Protein AF-A0A815ISB1-F1 (afdb_monomer_lite)

InterPro domains:
  IPR028082 Periplasmic binding protein-like I [SSF53822] (17-73)

Structure (mmCIF, N/CA/C/O backbone):
data_AF-A0A815ISB1-F1
#
_entry.id   AF-A0A815ISB1-F1
#
loop_
_atom_site.group_PDB
_atom_site.id
_atom_site.type_symbol
_atom_site.label_atom_id
_atom_site.label_alt_id
_atom_site.label_comp_id
_atom_site.label_asym_id
_atom_site.label_entity_id
_atom_site.label_seq_id
_atom_site.pdbx_PDB_ins_code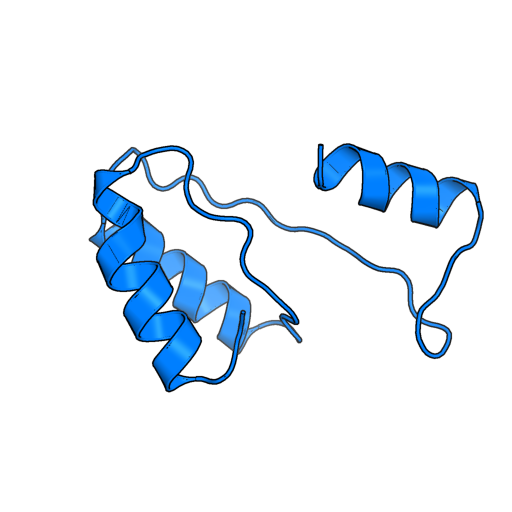
_atom_site.Cartn_x
_atom_site.Cartn_y
_atom_site.Cartn_z
_atom_site.occupancy
_atom_site.B_iso_or_equiv
_atom_site.auth_seq_id
_atom_site.auth_comp_id
_atom_site.auth_asym_id
_atom_site.auth_atom_id
_atom_site.pdbx_PDB_model_num
ATOM 1 N N . MET A 1 1 ? -0.032 13.259 4.763 1.00 82.38 1 MET A N 1
ATOM 2 C CA . MET A 1 1 ? -1.416 13.247 5.291 1.00 82.38 1 MET A CA 1
ATOM 3 C C . MET A 1 1 ? -1.820 11.865 5.785 1.00 82.38 1 MET A C 1
ATOM 5 O O . MET A 1 1 ? -2.124 11.756 6.960 1.00 82.38 1 MET A O 1
ATOM 9 N N . PHE A 1 2 ? -1.727 10.809 4.967 1.00 87.00 2 PHE A N 1
ATOM 10 C CA . PHE A 1 2 ? -2.135 9.453 5.374 1.00 87.00 2 PHE A CA 1
ATOM 11 C C . PHE A 1 2 ? -1.466 8.950 6.666 1.00 87.00 2 PHE A C 1
ATOM 13 O O . PHE A 1 2 ? -2.156 8.597 7.611 1.00 87.00 2 PHE A O 1
ATOM 20 N N . LYS A 1 3 ? -0.133 9.052 6.775 1.00 89.56 3 LYS A N 1
ATOM 21 C CA . LYS A 1 3 ? 0.592 8.709 8.013 1.00 89.56 3 LYS A CA 1
ATOM 22 C C . LYS A 1 3 ? 0.061 9.446 9.252 1.00 89.56 3 LYS A C 1
ATOM 24 O O . LYS A 1 3 ? -0.038 8.851 10.314 1.00 89.56 3 LYS A O 1
ATOM 29 N N . ALA A 1 4 ? -0.292 10.726 9.121 1.00 92.56 4 ALA A N 1
ATOM 30 C CA . ALA A 1 4 ? -0.851 11.486 10.237 1.00 92.56 4 ALA A CA 1
ATOM 31 C C . ALA A 1 4 ? -2.242 10.964 10.627 1.00 92.56 4 ALA A C 1
ATOM 33 O O . ALA A 1 4 ? -2.514 10.817 11.811 1.00 92.56 4 ALA A O 1
ATOM 34 N N . ALA A 1 5 ? -3.087 10.625 9.649 1.00 91.31 5 ALA A N 1
ATOM 35 C CA . ALA A 1 5 ? -4.389 10.015 9.906 1.00 91.31 5 ALA A CA 1
ATOM 36 C C . ALA A 1 5 ? -4.258 8.660 10.623 1.00 91.31 5 ALA A C 1
ATOM 38 O O . ALA A 1 5 ? -4.985 8.417 11.580 1.00 91.31 5 ALA A O 1
ATOM 39 N N . VAL A 1 6 ? -3.288 7.824 10.229 1.00 92.56 6 VAL A N 1
ATOM 40 C CA . VAL A 1 6 ? -3.019 6.546 10.909 1.00 92.56 6 VAL A CA 1
ATOM 41 C C . VAL A 1 6 ? -2.586 6.776 12.359 1.00 92.56 6 VAL A C 1
ATOM 43 O O . VAL A 1 6 ? -3.182 6.208 13.269 1.00 92.56 6 VAL A O 1
ATOM 46 N N . LEU A 1 7 ? -1.631 7.679 12.602 1.00 94.06 7 LEU A N 1
ATOM 47 C CA . LEU A 1 7 ? -1.185 8.002 13.964 1.00 94.06 7 LEU A CA 1
ATOM 48 C C . LEU A 1 7 ? -2.319 8.558 14.839 1.00 94.06 7 LEU A C 1
ATOM 50 O O . LEU A 1 7 ? -2.460 8.161 15.993 1.00 94.06 7 LEU A O 1
ATOM 54 N N . LEU A 1 8 ? -3.157 9.441 14.290 1.00 95.31 8 LEU A N 1
ATOM 55 C CA . LEU A 1 8 ? -4.318 9.973 15.006 1.00 95.31 8 LEU A CA 1
ATOM 56 C C . LEU A 1 8 ? -5.356 8.881 15.283 1.00 95.31 8 LEU A C 1
ATOM 58 O O . LEU A 1 8 ? -5.911 8.847 16.376 1.00 95.31 8 LEU A O 1
ATOM 62 N N . SER A 1 9 ? -5.591 7.962 14.341 1.00 94.56 9 SER A N 1
ATOM 63 C CA . SER A 1 9 ? -6.515 6.840 14.552 1.00 94.56 9 SER A CA 1
ATOM 64 C C . SER A 1 9 ? -6.083 5.971 15.735 1.00 94.56 9 SER A C 1
ATOM 66 O O . SER A 1 9 ? -6.906 5.645 16.585 1.00 94.56 9 SER A O 1
ATOM 68 N N . GLN A 1 10 ? -4.779 5.712 15.862 1.00 94.62 10 GLN A N 1
ATOM 69 C CA . GLN A 1 10 ? -4.205 4.984 16.991 1.00 94.62 10 GLN A CA 1
ATOM 70 C C . GLN A 1 10 ? -4.352 5.781 18.296 1.00 94.62 10 GLN A C 1
ATOM 72 O O . GLN A 1 10 ? -4.803 5.234 19.297 1.00 94.62 10 GLN A O 1
ATOM 77 N N . GLN A 1 11 ? -4.061 7.088 18.282 1.00 96.12 11 GLN A N 1
ATOM 78 C CA . GLN A 1 11 ? -4.209 7.955 19.459 1.00 96.12 11 GLN A CA 1
ATOM 79 C C . GLN A 1 11 ? -5.657 8.025 19.974 1.00 96.12 11 GLN A C 1
ATOM 81 O O . GLN A 1 11 ? -5.879 8.099 21.182 1.00 96.12 11 GLN A O 1
ATOM 86 N N . TYR A 1 12 ? -6.637 8.000 19.070 1.00 96.88 12 TYR A N 1
ATOM 87 C CA . TYR A 1 12 ? -8.063 8.043 19.401 1.00 96.88 12 TYR A CA 1
ATOM 88 C C . TYR A 1 12 ? -8.710 6.656 19.546 1.00 96.88 12 TYR A C 1
ATOM 90 O O . TYR A 1 12 ? -9.928 6.579 19.687 1.00 96.88 12 TYR A O 1
ATOM 98 N N . ASN A 1 13 ? -7.929 5.568 19.539 1.00 95.88 13 ASN A N 1
ATOM 99 C CA . ASN A 1 13 ? -8.424 4.187 19.611 1.00 95.88 13 ASN A CA 1
ATOM 100 C C . ASN A 1 13 ? -9.459 3.828 18.524 1.00 95.88 13 ASN A C 1
ATOM 102 O O . ASN A 1 13 ? -10.363 3.022 18.746 1.00 95.88 13 ASN A O 1
ATOM 106 N N . ILE A 1 14 ? -9.338 4.428 17.339 1.00 94.81 14 ILE A N 1
ATOM 107 C CA . ILE A 1 14 ? -10.167 4.101 16.179 1.00 94.81 14 ILE A CA 1
ATOM 108 C C . ILE A 1 14 ? -9.636 2.802 15.576 1.00 94.81 14 ILE A C 1
ATOM 110 O O . ILE A 1 14 ? -8.481 2.722 15.156 1.00 94.81 14 ILE A O 1
ATOM 114 N N . THR A 1 15 ? -10.500 1.792 15.523 1.00 93.69 15 THR A N 1
ATOM 115 C CA . THR A 1 15 ? -10.194 0.469 14.971 1.00 93.69 15 THR A CA 1
ATOM 116 C C . THR A 1 15 ? -11.174 0.120 13.858 1.00 93.69 15 THR A C 1
ATOM 118 O O . THR A 1 15 ? -12.296 0.629 13.823 1.00 93.69 15 THR A O 1
ATOM 121 N N . ILE A 1 16 ? -10.746 -0.745 12.944 1.00 88.12 16 ILE A N 1
ATOM 122 C CA . ILE A 1 16 ? -11.601 -1.382 11.940 1.00 88.12 16 ILE A CA 1
ATOM 123 C C . ILE A 1 16 ? -11.627 -2.863 12.293 1.00 88.12 16 ILE A C 1
ATOM 125 O O . ILE A 1 16 ? -10.570 -3.474 12.426 1.00 88.12 16 ILE A O 1
ATOM 129 N N . ASP A 1 17 ? -12.816 -3.411 12.538 1.00 89.75 17 ASP A N 1
ATOM 130 C CA . ASP A 1 17 ? -12.997 -4.803 12.975 1.00 89.75 17 ASP A CA 1
ATOM 131 C C . ASP A 1 17 ? -12.129 -5.184 14.195 1.00 89.75 17 ASP A C 1
ATOM 133 O O . ASP A 1 17 ? -11.623 -6.299 14.319 1.00 89.75 17 ASP A O 1
ATOM 137 N N . GLY A 1 18 ? -11.929 -4.229 15.112 1.00 91.25 18 GLY A N 1
ATOM 138 C CA . GLY A 1 18 ? -11.113 -4.407 16.318 1.00 91.25 18 GLY A CA 1
ATOM 139 C C . GLY A 1 18 ? -9.598 -4.371 16.087 1.00 91.25 18 GLY A C 1
ATOM 140 O O . GLY A 1 18 ? -8.842 -4.586 17.033 1.00 91.25 18 GLY A O 1
ATOM 141 N N . GLN A 1 19 ? -9.139 -4.080 14.867 1.00 90.69 19 GLN A N 1
ATOM 142 C CA . GLN A 1 19 ? -7.724 -3.962 14.519 1.00 90.69 19 GLN A CA 1
ATOM 143 C C . GLN A 1 19 ? -7.329 -2.507 14.253 1.00 90.69 19 GLN A C 1
ATOM 145 O O . GLN A 1 19 ? -8.103 -1.710 13.716 1.00 90.69 19 GLN A O 1
ATOM 150 N N . PHE A 1 20 ? -6.104 -2.150 14.636 1.00 91.00 20 PHE A N 1
ATOM 151 C CA . PHE A 1 20 ? -5.535 -0.852 14.294 1.00 91.00 20 PHE A CA 1
ATOM 152 C C . PHE A 1 20 ? -5.096 -0.818 12.836 1.00 91.00 20 PHE A C 1
ATOM 154 O O . PHE A 1 20 ? -4.548 -1.784 12.311 1.00 91.00 20 PHE A O 1
ATOM 161 N N . ILE A 1 21 ? -5.285 0.339 12.209 1.00 90.12 21 ILE A N 1
ATOM 162 C CA . ILE A 1 21 ? -4.696 0.623 10.906 1.00 90.12 21 ILE A CA 1
ATOM 163 C C . ILE A 1 21 ? -3.203 0.877 11.119 1.00 90.12 21 ILE A C 1
ATOM 165 O O . ILE A 1 21 ? -2.811 1.592 12.048 1.00 90.12 21 ILE A O 1
ATOM 169 N N . ASP A 1 22 ? -2.379 0.314 10.242 1.00 90.31 22 ASP A N 1
ATOM 170 C CA . ASP A 1 22 ? -0.941 0.556 10.213 1.00 90.31 22 ASP A CA 1
ATOM 171 C C . ASP A 1 22 ? -0.493 1.021 8.820 1.00 90.31 22 ASP A C 1
ATOM 173 O O . ASP A 1 22 ? -1.266 1.037 7.858 1.00 90.31 22 ASP A O 1
ATOM 177 N N . TRP A 1 23 ? 0.756 1.455 8.712 1.00 91.06 23 TRP A N 1
ATOM 178 C CA . TRP A 1 23 ? 1.352 1.925 7.471 1.00 91.06 23 TRP A CA 1
ATOM 179 C C . TRP A 1 23 ? 2.790 1.430 7.342 1.00 91.06 23 TRP A C 1
ATOM 181 O O . TRP A 1 23 ? 3.528 1.299 8.313 1.00 91.06 23 TRP A O 1
ATOM 191 N N . GLN A 1 24 ? 3.221 1.242 6.101 1.00 90.88 24 GLN A N 1
ATOM 192 C CA . GLN A 1 24 ? 4.613 0.963 5.773 1.00 90.88 24 GLN A CA 1
ATOM 193 C C . GLN A 1 24 ? 5.081 1.877 4.647 1.00 90.88 24 GLN A C 1
ATOM 195 O O . GLN A 1 24 ? 4.286 2.348 3.835 1.00 90.88 24 GLN A O 1
ATOM 200 N N . VAL A 1 25 ? 6.383 2.146 4.610 1.00 91.31 25 VAL A N 1
ATOM 201 C CA . VAL A 1 25 ? 7.023 2.945 3.561 1.00 91.31 25 VAL A CA 1
ATOM 202 C C . VAL A 1 25 ? 8.217 2.178 3.025 1.00 91.31 25 VAL A C 1
ATOM 204 O O . VAL A 1 25 ? 9.034 1.676 3.793 1.00 91.31 25 VAL A O 1
ATOM 207 N N . ALA A 1 26 ? 8.338 2.155 1.702 1.00 91.00 26 ALA A N 1
ATOM 208 C CA . ALA A 1 26 ? 9.491 1.626 0.996 1.00 91.00 26 ALA A CA 1
ATOM 209 C C . ALA A 1 26 ? 10.223 2.751 0.255 1.00 91.00 26 ALA A C 1
ATOM 211 O O . ALA A 1 26 ? 9.601 3.654 -0.307 1.00 91.00 26 ALA A O 1
ATOM 212 N N . GLN A 1 27 ? 11.555 2.694 0.238 1.00 92.62 27 GLN A N 1
ATOM 213 C CA . GLN A 1 27 ? 12.366 3.593 -0.580 1.00 92.62 27 GLN A CA 1
ATOM 214 C C . GLN A 1 27 ? 12.588 2.987 -1.966 1.00 92.62 27 GLN A C 1
ATOM 216 O O . GLN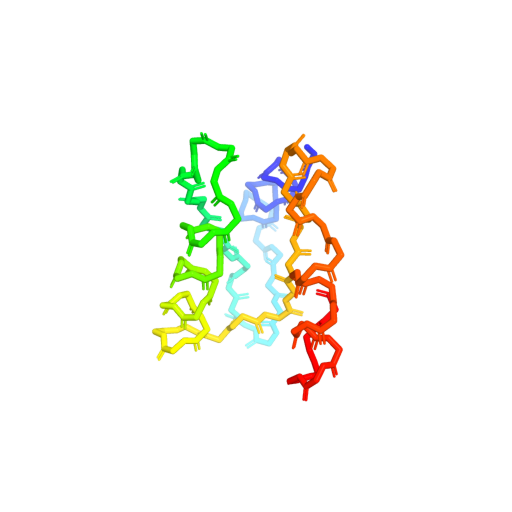 A 1 27 ? 13.243 1.960 -2.111 1.00 92.62 27 GLN A O 1
A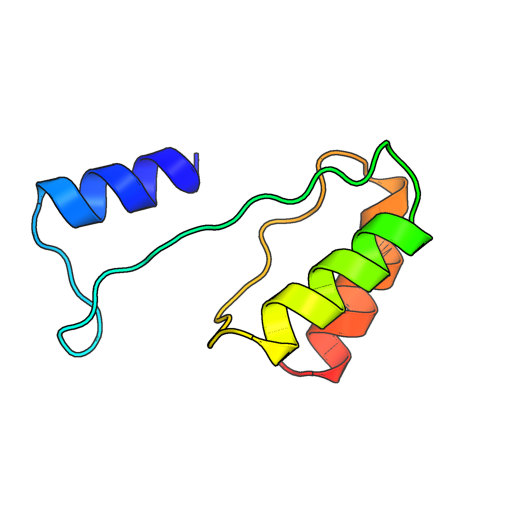TOM 221 N N . THR A 1 28 ? 12.073 3.655 -2.998 1.00 92.81 28 THR A N 1
ATOM 222 C CA . THR A 1 28 ? 12.175 3.191 -4.392 1.00 92.81 28 THR A CA 1
ATOM 223 C C . THR A 1 28 ? 13.390 3.769 -5.121 1.00 92.81 28 THR A C 1
ATOM 225 O O . THR A 1 28 ? 13.835 3.220 -6.130 1.00 92.81 28 THR A O 1
ATOM 228 N N . TYR A 1 29 ? 13.959 4.870 -4.611 1.00 91.81 29 TYR A N 1
ATOM 229 C CA . TYR A 1 29 ? 15.013 5.665 -5.260 1.00 91.81 29 TYR A CA 1
ATOM 230 C C . TYR A 1 29 ? 14.635 6.167 -6.666 1.00 91.81 29 TYR A C 1
ATOM 232 O O . TYR A 1 29 ? 15.510 6.393 -7.502 1.00 91.81 29 TYR A O 1
ATOM 240 N N . GLY A 1 30 ? 13.338 6.313 -6.954 1.00 89.81 30 GLY A N 1
ATOM 241 C CA . GLY A 1 30 ? 12.860 6.713 -8.280 1.00 89.81 30 GLY A CA 1
ATOM 242 C C . GLY A 1 30 ? 13.019 5.644 -9.354 1.00 89.81 30 GLY A C 1
ATOM 243 O O . GLY A 1 30 ? 13.005 5.969 -10.547 1.00 89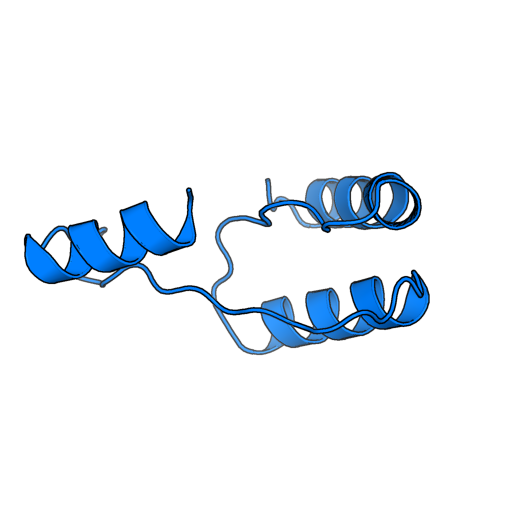.81 30 GLY A O 1
ATOM 244 N N . LYS A 1 31 ? 13.218 4.385 -8.949 1.00 93.50 31 LYS A N 1
ATOM 245 C CA . LYS A 1 31 ? 13.322 3.238 -9.844 1.00 93.50 31 LYS A CA 1
ATOM 246 C C . LYS A 1 31 ? 12.030 2.434 -9.785 1.00 93.50 31 LYS A C 1
ATOM 248 O O . LYS A 1 31 ? 11.740 1.773 -8.791 1.00 93.50 31 LYS A O 1
ATOM 253 N N . THR A 1 32 ? 11.332 2.389 -10.912 1.00 93.06 32 THR A N 1
ATOM 254 C CA . THR A 1 32 ? 10.081 1.644 -11.096 1.00 93.06 32 THR A CA 1
ATOM 255 C C . THR A 1 32 ? 10.181 0.178 -10.663 1.00 93.06 32 THR A C 1
ATOM 257 O O . THR A 1 32 ? 9.275 -0.332 -10.013 1.00 93.06 32 THR A O 1
ATOM 260 N N . ILE A 1 33 ? 11.302 -0.494 -10.952 1.00 94.38 33 ILE A N 1
ATOM 261 C CA . ILE A 1 33 ? 11.503 -1.896 -10.553 1.00 94.38 33 ILE A CA 1
ATOM 262 C C . ILE A 1 33 ? 11.565 -2.076 -9.031 1.00 94.38 33 ILE A C 1
ATOM 264 O O . ILE A 1 33 ? 11.051 -3.059 -8.507 1.00 94.38 33 ILE A O 1
ATOM 268 N N . ASN A 1 34 ? 12.136 -1.106 -8.312 1.00 95.12 34 ASN A N 1
ATOM 269 C CA . ASN A 1 34 ? 12.182 -1.137 -6.855 1.00 95.12 34 ASN A CA 1
ATOM 270 C C . ASN A 1 34 ? 10.786 -0.905 -6.281 1.00 95.12 34 ASN A C 1
ATOM 272 O O . ASN A 1 34 ? 10.384 -1.632 -5.382 1.00 95.12 34 ASN A O 1
ATOM 276 N N . ALA A 1 35 ? 10.036 0.057 -6.834 1.00 94.12 35 ALA A N 1
ATOM 277 C CA . ALA A 1 35 ? 8.644 0.286 -6.456 1.00 94.12 35 ALA A CA 1
ATOM 278 C C . ALA A 1 35 ? 7.816 -0.996 -6.611 1.00 94.12 35 ALA A C 1
ATOM 280 O O . ALA A 1 35 ? 7.175 -1.427 -5.660 1.00 94.12 35 ALA A O 1
ATOM 281 N N . MET A 1 36 ? 7.912 -1.660 -7.767 1.00 93.81 36 MET A N 1
ATOM 282 C CA . MET A 1 36 ? 7.206 -2.915 -8.024 1.00 93.81 36 MET A CA 1
ATOM 283 C C . MET A 1 36 ? 7.632 -4.025 -7.056 1.00 93.81 36 MET A C 1
ATOM 285 O O . MET A 1 36 ? 6.787 -4.672 -6.446 1.00 93.81 36 MET A O 1
ATOM 289 N N . SER A 1 37 ? 8.941 -4.223 -6.870 1.00 94.94 37 SER A N 1
ATOM 290 C CA . SER A 1 37 ? 9.470 -5.246 -5.962 1.00 94.94 37 SER A CA 1
ATOM 291 C C . SER A 1 37 ? 9.004 -5.029 -4.522 1.00 94.94 37 SER A C 1
ATOM 293 O O . SER A 1 37 ? 8.587 -5.981 -3.865 1.00 94.94 37 SER A O 1
ATOM 295 N N . SER A 1 38 ? 9.058 -3.790 -4.028 1.00 93.50 38 SER A N 1
ATOM 296 C CA . SER A 1 38 ? 8.619 -3.454 -2.674 1.00 93.50 38 SER A CA 1
ATOM 297 C C . SER A 1 38 ? 7.111 -3.600 -2.508 1.00 93.50 38 SER A C 1
ATOM 299 O O . SER A 1 38 ? 6.674 -4.120 -1.487 1.00 93.50 38 SER A O 1
ATOM 301 N N . THR A 1 39 ? 6.321 -3.207 -3.508 1.00 92.38 39 THR A N 1
ATOM 302 C CA . THR A 1 39 ? 4.866 -3.399 -3.507 1.00 92.38 39 THR A CA 1
ATOM 303 C C . THR A 1 39 ? 4.505 -4.887 -3.474 1.00 92.38 39 THR A C 1
ATOM 305 O O . THR A 1 39 ? 3.711 -5.301 -2.632 1.00 92.38 39 THR A O 1
ATOM 308 N N . CYS A 1 40 ? 5.147 -5.724 -4.296 1.00 92.44 40 CYS A N 1
ATOM 309 C CA . CYS A 1 40 ? 4.954 -7.178 -4.254 1.00 92.44 40 CYS A CA 1
ATOM 310 C C . CYS A 1 40 ? 5.306 -7.768 -2.882 1.00 92.44 40 CYS A C 1
ATOM 312 O O . CYS A 1 40 ? 4.535 -8.556 -2.337 1.00 92.44 40 CYS A O 1
ATOM 314 N N . GLN A 1 41 ? 6.443 -7.367 -2.305 1.00 93.31 41 GLN A N 1
ATOM 315 C CA . GLN A 1 41 ? 6.857 -7.829 -0.980 1.00 93.31 41 GLN A CA 1
ATOM 316 C C . GLN A 1 41 ? 5.825 -7.443 0.087 1.00 93.31 41 GLN A C 1
ATOM 318 O O . GLN A 1 41 ? 5.373 -8.307 0.834 1.00 93.31 41 GLN A O 1
ATOM 323 N N . ALA A 1 42 ? 5.401 -6.179 0.094 1.00 92.31 42 ALA A N 1
ATOM 324 C CA . ALA A 1 42 ? 4.397 -5.629 0.998 1.00 92.31 42 ALA A CA 1
ATOM 325 C C . ALA A 1 42 ? 3.072 -6.404 0.977 1.00 92.31 42 ALA A C 1
ATOM 327 O O . ALA A 1 42 ? 2.517 -6.704 2.031 1.00 92.31 42 ALA A O 1
ATOM 328 N N . ILE A 1 43 ? 2.573 -6.726 -0.216 1.00 91.56 43 ILE A N 1
ATOM 329 C CA . ILE A 1 43 ? 1.314 -7.462 -0.394 1.00 91.56 43 ILE A CA 1
ATOM 330 C C . ILE A 1 43 ? 1.473 -8.934 -0.014 1.00 91.56 43 ILE A C 1
ATOM 332 O O . ILE A 1 43 ? 0.548 -9.540 0.514 1.00 91.56 43 ILE A O 1
ATOM 336 N N . SER A 1 44 ? 2.650 -9.519 -0.248 1.00 90.75 44 SER A N 1
ATOM 337 C CA . SER A 1 44 ? 2.908 -10.915 0.119 1.00 90.75 44 SER A CA 1
ATOM 338 C C . SER A 1 44 ? 3.045 -11.138 1.628 1.00 90.75 44 SER A C 1
ATOM 340 O O . SER A 1 44 ? 2.779 -12.240 2.103 1.00 90.75 44 SER A O 1
ATOM 342 N N . SER A 1 45 ? 3.468 -10.119 2.383 1.00 85.94 45 SER A N 1
ATOM 343 C CA . SER A 1 45 ? 3.755 -10.241 3.816 1.00 85.94 45 SER A CA 1
ATOM 344 C C . SER A 1 45 ? 2.625 -9.763 4.725 1.00 85.94 45 SER A C 1
ATOM 346 O O . SER A 1 45 ? 2.652 -10.065 5.917 1.00 85.94 45 SER A O 1
ATOM 348 N N . SER A 1 46 ? 1.669 -8.994 4.196 1.00 82.69 46 SER A N 1
ATOM 349 C CA . SER A 1 46 ? 0.710 -8.234 5.000 1.00 82.69 46 SER A CA 1
ATOM 350 C C . SER A 1 46 ? -0.645 -8.103 4.301 1.00 82.69 46 SER A C 1
ATOM 352 O O . SER A 1 46 ? -0.733 -8.112 3.076 1.00 82.69 46 SER A O 1
ATOM 354 N N . GLN A 1 47 ? -1.715 -7.905 5.075 1.00 86.50 47 GLN A N 1
ATOM 355 C CA . GLN A 1 47 ? -3.038 -7.575 4.534 1.00 86.50 47 GLN A CA 1
ATOM 356 C C . GLN A 1 47 ? -3.095 -6.093 4.142 1.00 86.50 47 GLN A C 1
ATOM 358 O O . GLN A 1 47 ? -3.484 -5.231 4.927 1.00 86.50 47 GLN A O 1
ATOM 363 N N . ILE A 1 48 ? -2.654 -5.791 2.922 1.00 90.62 48 ILE A N 1
ATOM 364 C CA . ILE A 1 48 ? -2.697 -4.438 2.364 1.00 90.62 48 ILE A CA 1
ATOM 365 C C . ILE A 1 48 ? -4.088 -4.149 1.811 1.00 90.62 48 ILE A C 1
ATOM 367 O O . ILE A 1 48 ? -4.573 -4.853 0.933 1.00 90.62 48 ILE A O 1
ATOM 371 N N . VAL A 1 49 ? -4.709 -3.086 2.323 1.00 88.94 49 VAL A N 1
ATOM 372 C CA . VAL A 1 49 ? -6.052 -2.631 1.919 1.00 88.94 49 VAL A CA 1
ATOM 373 C C . VAL A 1 49 ? -6.026 -1.492 0.895 1.00 88.94 49 VAL A C 1
ATOM 375 O O . VAL A 1 49 ? -7.069 -1.122 0.369 1.00 88.94 49 VAL A O 1
ATOM 378 N N . GLY A 1 50 ? -4.850 -0.919 0.625 1.00 91.00 50 GLY A N 1
ATOM 379 C CA . GLY A 1 50 ? -4.680 0.167 -0.336 1.00 91.00 50 GLY A CA 1
ATOM 380 C C . GLY A 1 50 ? -3.232 0.634 -0.461 1.00 91.00 50 GLY A C 1
ATOM 381 O O . GLY A 1 50 ? -2.421 0.444 0.453 1.00 91.00 50 GLY A O 1
ATOM 382 N N . ILE A 1 51 ? -2.908 1.265 -1.588 1.00 91.75 51 ILE A N 1
ATOM 383 C CA . ILE A 1 51 ? -1.596 1.843 -1.884 1.00 91.75 51 ILE A CA 1
ATOM 384 C C . ILE A 1 51 ? -1.738 3.361 -1.989 1.00 91.75 51 ILE A C 1
ATOM 386 O O . ILE A 1 51 ? -2.381 3.901 -2.882 1.00 91.75 51 ILE A O 1
ATOM 390 N N . VAL A 1 52 ? -1.058 4.091 -1.106 1.00 90.19 52 VAL A N 1
ATOM 391 C CA . VAL A 1 52 ? -0.917 5.541 -1.275 1.00 90.19 52 VAL A CA 1
ATOM 392 C C . VAL A 1 52 ? 0.253 5.786 -2.217 1.00 90.19 52 VAL A C 1
ATOM 394 O O . VAL A 1 52 ? 1.390 5.446 -1.894 1.00 90.19 52 VAL A O 1
ATOM 397 N N . GLY A 1 53 ? -0.072 6.326 -3.394 1.00 82.19 53 GLY A N 1
ATOM 398 C CA . GLY A 1 53 ? 0.796 6.345 -4.566 1.00 82.19 53 GLY A CA 1
ATOM 399 C C . GLY A 1 53 ? 2.220 6.877 -4.341 1.00 82.19 53 GLY A C 1
ATOM 400 O O . GLY A 1 53 ? 2.473 7.668 -3.425 1.00 82.19 53 GLY A O 1
ATOM 401 N N . PRO A 1 54 ? 3.159 6.455 -5.206 1.00 87.12 54 PRO A N 1
ATOM 402 C CA . PRO A 1 54 ? 4.569 6.783 -5.073 1.00 87.12 54 PRO A CA 1
ATOM 403 C C . PRO A 1 54 ? 4.815 8.288 -5.183 1.00 87.12 54 PRO A C 1
ATOM 405 O O . PRO A 1 54 ? 4.129 9.005 -5.911 1.00 87.12 54 PRO A O 1
ATOM 408 N N . THR A 1 55 ? 5.865 8.763 -4.512 1.00 89.44 55 THR A N 1
ATOM 409 C CA . THR A 1 55 ? 6.270 10.177 -4.539 1.00 89.44 55 THR A CA 1
ATOM 410 C C . THR A 1 55 ? 6.608 10.671 -5.953 1.00 89.44 55 THR A C 1
ATOM 412 O O . THR A 1 55 ? 6.542 11.869 -6.219 1.00 89.44 55 THR A O 1
ATOM 415 N N . LEU A 1 56 ? 6.989 9.773 -6.869 1.00 90.75 56 LEU A N 1
ATOM 416 C CA . LEU A 1 56 ? 7.412 10.108 -8.228 1.00 90.75 56 LEU A CA 1
ATOM 417 C C . LEU A 1 56 ? 6.426 9.563 -9.266 1.00 90.75 56 LEU A C 1
ATOM 419 O O . LEU A 1 56 ? 6.272 8.353 -9.412 1.00 90.75 56 LEU A O 1
ATOM 423 N N . SER A 1 57 ? 5.849 10.458 -10.075 1.00 90.81 57 SER A N 1
ATOM 424 C CA . SER A 1 57 ? 4.796 10.130 -11.052 1.00 90.81 57 SER A CA 1
ATOM 425 C C . SER A 1 57 ? 5.181 9.059 -12.076 1.00 90.81 57 SER A C 1
ATOM 427 O O . SER A 1 57 ? 4.311 8.389 -12.615 1.0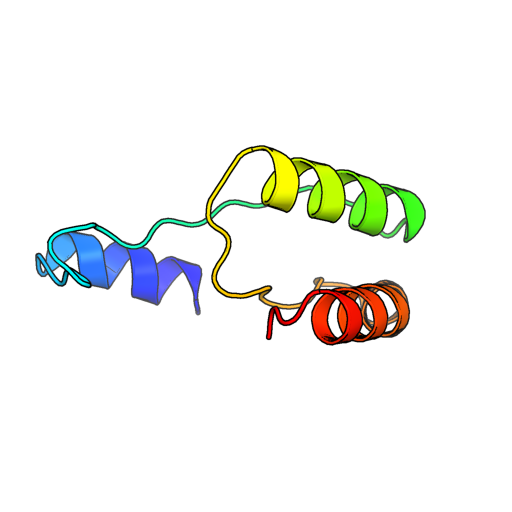0 90.81 57 SER A O 1
ATOM 429 N N . ARG A 1 58 ? 6.479 8.871 -12.356 1.00 92.31 58 ARG A N 1
ATOM 430 C CA . ARG A 1 58 ? 6.964 7.842 -13.299 1.00 92.31 58 ARG A CA 1
ATOM 431 C C . ARG A 1 58 ? 6.703 6.407 -12.827 1.00 92.31 58 ARG A C 1
ATOM 433 O O . ARG A 1 58 ? 6.742 5.486 -13.632 1.00 92.31 58 ARG A O 1
ATOM 440 N N . GLU A 1 59 ? 6.506 6.218 -11.526 1.00 93.00 59 GLU A N 1
ATOM 441 C CA . GLU A 1 59 ? 6.238 4.914 -10.918 1.00 93.00 59 GLU A CA 1
ATOM 442 C C . GLU A 1 59 ? 4.731 4.625 -10.883 1.00 93.00 59 GLU A C 1
ATOM 444 O O . GLU A 1 59 ? 4.328 3.469 -10.852 1.00 93.00 59 GLU A O 1
ATOM 449 N N . THR A 1 60 ? 3.886 5.660 -10.934 1.00 93.62 60 THR A N 1
ATOM 450 C CA . THR A 1 60 ? 2.433 5.541 -10.768 1.00 93.62 60 THR A CA 1
ATOM 451 C C . THR A 1 60 ? 1.758 4.615 -11.783 1.00 93.62 60 THR A C 1
ATOM 453 O O . THR A 1 60 ? 0.995 3.771 -11.322 1.00 93.62 60 THR A O 1
ATOM 456 N N . PRO A 1 61 ? 2.008 4.695 -13.110 1.00 94.38 61 PRO A N 1
ATOM 457 C CA . PRO A 1 61 ? 1.241 3.906 -14.076 1.00 94.38 61 PRO A CA 1
ATOM 458 C C . PRO A 1 61 ? 1.329 2.400 -13.821 1.00 94.38 61 PRO A C 1
ATOM 460 O O . PRO A 1 61 ? 0.305 1.730 -13.788 1.00 94.38 61 PRO A O 1
ATOM 463 N N . ILE A 1 62 ? 2.534 1.884 -13.551 1.00 92.69 62 ILE A N 1
ATOM 464 C CA . ILE A 1 62 ? 2.726 0.445 -13.338 1.00 92.69 62 ILE A CA 1
ATOM 465 C C . ILE A 1 62 ? 2.149 -0.026 -12.001 1.00 92.69 62 ILE A C 1
ATOM 467 O O . ILE A 1 62 ? 1.623 -1.129 -11.915 1.00 92.69 62 ILE A O 1
ATOM 471 N N . ILE A 1 63 ? 2.244 0.801 -10.953 1.00 94.44 63 ILE A N 1
ATOM 472 C CA . ILE A 1 63 ? 1.730 0.448 -9.626 1.00 94.44 63 ILE A CA 1
ATOM 473 C C . ILE A 1 63 ? 0.203 0.502 -9.621 1.00 94.44 63 ILE A C 1
ATOM 475 O O . ILE A 1 63 ? -0.419 -0.362 -9.015 1.00 94.44 63 ILE A O 1
ATOM 479 N N . ALA A 1 64 ? -0.391 1.470 -10.322 1.00 94.44 64 ALA A N 1
ATOM 480 C CA . ALA A 1 64 ? -1.837 1.575 -10.478 1.00 94.44 64 ALA A CA 1
ATOM 481 C C . ALA A 1 64 ? -2.404 0.391 -11.274 1.00 94.44 64 ALA A C 1
ATOM 483 O O . ALA A 1 64 ? -3.329 -0.261 -10.802 1.00 94.44 64 ALA A O 1
ATOM 484 N N . GLU A 1 65 ? -1.806 0.057 -12.423 1.00 94.88 65 GLU A N 1
ATOM 485 C CA . GLU A 1 65 ? -2.215 -1.107 -13.22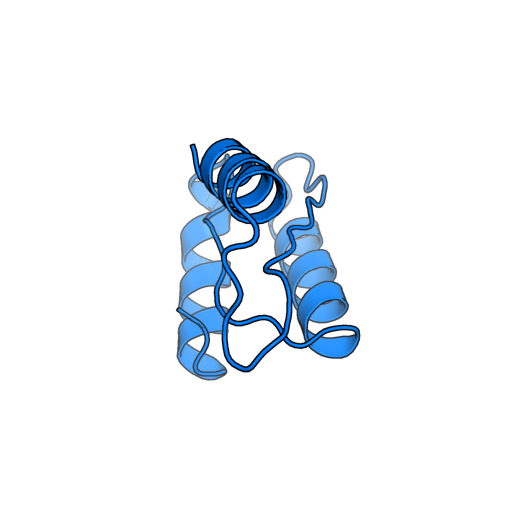5 1.00 94.88 65 GLU A CA 1
ATOM 486 C C . GLU A 1 65 ? -2.062 -2.415 -12.434 1.00 94.88 65 GLU A C 1
ATOM 488 O O . GLU A 1 65 ? -2.935 -3.284 -12.460 1.00 94.88 65 GLU A O 1
ATOM 493 N N . PHE A 1 66 ? -0.973 -2.547 -11.671 1.00 93.31 66 PHE A N 1
ATOM 494 C CA . PHE A 1 66 ? -0.778 -3.693 -10.792 1.00 93.31 66 PHE A CA 1
ATOM 495 C C . PHE A 1 66 ? -1.833 -3.762 -9.681 1.00 93.31 66 PHE A C 1
ATOM 497 O O . PHE A 1 66 ? -2.399 -4.832 -9.473 1.00 93.31 66 PHE A O 1
ATOM 504 N N . GLY A 1 67 ? -2.114 -2.647 -8.998 1.00 93.81 67 GLY A N 1
ATOM 505 C CA . GLY A 1 67 ? -3.133 -2.547 -7.949 1.00 93.81 67 GLY A CA 1
ATOM 506 C C . GLY A 1 67 ? -4.520 -2.930 -8.458 1.00 93.81 67 GLY A C 1
ATOM 507 O O . GLY A 1 67 ? -5.166 -3.808 -7.886 1.00 93.81 67 GLY A O 1
ATOM 508 N N . GLU A 1 68 ? -4.923 -2.380 -9.606 1.00 95.25 68 GLU A N 1
ATOM 509 C CA . GLU A 1 68 ? -6.171 -2.740 -10.285 1.00 95.25 68 GLU A CA 1
ATOM 510 C C . GLU A 1 68 ? -6.236 -4.246 -10.569 1.00 95.25 68 GLU A C 1
ATOM 512 O O . GLU A 1 68 ? -7.248 -4.896 -10.297 1.00 95.25 68 GLU A O 1
ATOM 517 N N . ARG A 1 69 ? -5.131 -4.837 -11.043 1.00 94.88 69 ARG A N 1
ATOM 518 C CA . ARG A 1 69 ? -5.073 -6.265 -11.376 1.00 94.88 69 ARG A CA 1
ATOM 519 C C . ARG A 1 69 ? -5.287 -7.183 -10.173 1.00 94.88 69 ARG A C 1
ATOM 521 O O . ARG A 1 69 ? -5.798 -8.289 -10.354 1.00 94.88 69 ARG A O 1
ATOM 528 N N . ILE A 1 70 ? -4.887 -6.752 -8.980 1.00 92.88 70 ILE A N 1
ATOM 529 C CA . ILE A 1 70 ? -5.002 -7.535 -7.740 1.00 92.88 70 ILE A CA 1
ATOM 530 C C . ILE A 1 70 ? -6.158 -7.078 -6.839 1.00 92.88 70 ILE A C 1
ATOM 532 O O . ILE A 1 70 ? -6.341 -7.641 -5.763 1.00 92.88 70 ILE A O 1
ATOM 536 N N . GLY A 1 71 ? -6.940 -6.084 -7.271 1.00 93.19 71 GLY A N 1
ATOM 537 C CA . GLY A 1 71 ? -8.080 -5.560 -6.519 1.00 93.19 71 GLY A CA 1
ATOM 538 C C . GLY A 1 71 ? -7.697 -4.703 -5.310 1.00 93.19 71 GLY A C 1
ATOM 539 O O . GLY A 1 71 ? -8.457 -4.658 -4.344 1.00 93.19 71 GLY A O 1
ATOM 540 N N . ILE A 1 72 ? -6.536 -4.043 -5.345 1.00 92.12 72 ILE A N 1
ATOM 541 C CA . ILE A 1 72 ? -6.093 -3.107 -4.305 1.00 92.12 72 ILE A CA 1
ATOM 542 C C . ILE A 1 72 ? -6.184 -1.673 -4.850 1.00 92.12 72 ILE A C 1
ATOM 544 O O . ILE A 1 72 ? -5.575 -1.397 -5.887 1.00 92.12 72 ILE A O 1
ATOM 548 N N . PRO A 1 73 ? -6.928 -0.776 -4.173 1.00 90.69 73 PRO A N 1
ATOM 549 C CA . PRO A 1 73 ? -7.066 0.620 -4.579 1.00 90.69 73 PRO A CA 1
ATOM 550 C C . PRO A 1 73 ? -5.793 1.446 -4.357 1.00 90.69 73 PRO A C 1
ATOM 552 O O . PRO A 1 73 ? -5.002 1.125 -3.436 1.00 90.69 73 PRO A O 1
#

Foldseek 3Di:
DVQVVLVVCVVVVPADVNHRDDDDDDDQVPPLVSVVVVVVVDVVPDVAQADDDDPDPVNRPVVVVVCVVVVHD

Secondary structure (DSSP, 8-state):
-HHHHHHHHHHTT--BTTB---------TT-HHHHHHHHHHHHHHS--------SSTTTHHHHHHHHHHHT--

Sequence (73 aa):
MFKAAVLLSQQYNITIDGQFIDWQVAQTYGKTINAMSSTCQAISSSQIVGIVGPTLSRETPIIAEFGERIGIP

Radius of gyration: 13.3 Å; chains: 1; bounding box: 28×24×34 Å

pLDDT: mean 91.82, std 2.99, range [82.19, 96.88]

Organism: NCBI:txid392033